Protein AF-A0A537F5F0-F1 (afdb_monomer)

Solvent-accessible surface area (backbone atoms only — not comparable to full-atom values): 8087 Å² total; per-residue (Å²): 142,82,88,78,88,81,81,90,76,96,72,82,90,78,76,81,85,74,81,82,77,83,74,87,77,72,52,46,70,48,74,43,67,54,66,33,85,48,94,56,65,50,73,51,33,42,28,33,36,40,37,41,34,27,36,72,83,69,46,74,57,54,81,53,58,65,42,75,32,76,94,65,44,58,64,51,75,40,47,52,77,34,70,44,85,76,48,76,45,64,78,49,59,81,90,65,71,38,52,30,40,39,40,38,38,34,37,41,69,51,83,90,51,72,70,48,72,51,73,50,76,49,79,44,72,78,85,129

Mean predicted aligned error: 11.78 Å

Nearest PDB structures (foldseek):
  3isy-assembly1_A  TM=7.258E-01  e=5.539E-04  Bacillus subtilis
  5jpm-assembly1_B  TM=4.763E-01  e=3.309E-01  Homo sapiens
  6k73-assembly2_B  TM=4.232E-01  e=3.309E-01  Escherichia coli
  6fqa-assembly1_A  TM=3.881E-01  e=1.488E-01  Acinetobacter baumannii
  7e2d-assembly1_K  TM=2.679E-01  e=3.836E+00  Saccharomyces cerevisiae S288C

Sequence (128 aa):
MQIPYANHDPANFSEGFEPAGDGARTDLRVTLYLVNKLDHAFDTCVGSRDVVFKGPFGTREGLGMFIDYNPYPHCGNIQPGSERLEAVLDQWRPLLPGVYNIQVSMTTVDPSFPVFRGNATVLVVPLA

Structure (mmCIF, N/CA/C/O backbone):
data_AF-A0A537F5F0-F1
#
_entry.id   AF-A0A537F5F0-F1
#
loop_
_atom_site.group_PDB
_atom_site.id
_atom_site.type_symbol
_atom_site.label_atom_id
_atom_site.label_alt_id
_atom_site.label_comp_id
_atom_site.label_asym_id
_atom_site.label_entity_id
_atom_site.label_seq_id
_atom_site.pdbx_PDB_ins_code
_atom_site.Cartn_x
_atom_site.Cartn_y
_atom_site.Cartn_z
_atom_site.occupancy
_atom_site.B_iso_or_equiv
_atom_site.auth_seq_id
_atom_site.auth_comp_id
_atom_site.auth_asym_id
_atom_site.auth_atom_id
_atom_site.pdbx_PDB_model_num
ATOM 1 N N . MET A 1 1 ? 37.581 -39.340 1.752 1.00 41.34 1 MET A N 1
ATOM 2 C CA . MET A 1 1 ? 36.801 -38.625 2.783 1.00 41.34 1 MET A CA 1
ATOM 3 C C . MET A 1 1 ? 35.958 -37.606 2.041 1.00 41.34 1 MET A C 1
ATOM 5 O O . MET A 1 1 ? 36.507 -36.672 1.479 1.00 41.34 1 MET A O 1
ATOM 9 N N . GLN A 1 2 ? 34.679 -37.919 1.871 1.00 29.91 2 GLN A N 1
ATOM 10 C CA . GLN A 1 2 ? 33.787 -37.322 0.880 1.00 29.91 2 GLN A CA 1
ATOM 11 C C . GLN A 1 2 ? 32.420 -37.243 1.561 1.00 29.91 2 GLN A C 1
ATOM 13 O O . 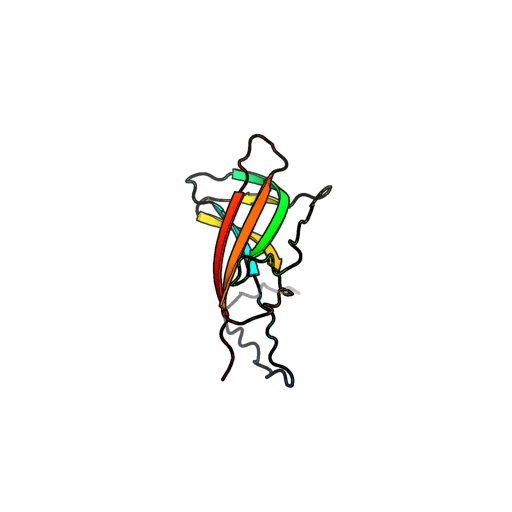GLN A 1 2 ? 31.887 -38.278 1.953 1.00 29.91 2 GLN A O 1
ATOM 18 N N . ILE A 1 3 ? 31.922 -36.032 1.800 1.00 36.16 3 ILE A N 1
ATOM 19 C CA . ILE A 1 3 ? 30.584 -35.804 2.354 1.00 36.16 3 ILE A CA 1
ATOM 20 C C . ILE A 1 3 ? 29.659 -35.558 1.154 1.00 36.16 3 ILE A C 1
ATOM 22 O O . ILE A 1 3 ? 29.912 -34.612 0.406 1.00 36.16 3 ILE A O 1
ATOM 26 N N . PRO A 1 4 ? 28.650 -36.412 0.911 1.00 35.94 4 PRO A N 1
ATOM 27 C CA . PRO A 1 4 ? 27.691 -36.219 -0.166 1.00 35.94 4 PRO A CA 1
ATOM 28 C C . PRO A 1 4 ? 26.523 -35.315 0.257 1.00 35.94 4 PRO A C 1
ATOM 30 O O . PRO A 1 4 ? 26.172 -35.215 1.431 1.00 35.94 4 PRO A O 1
ATOM 33 N N . TYR A 1 5 ? 25.939 -34.673 -0.754 1.00 33.31 5 TYR A N 1
ATOM 34 C CA . TYR A 1 5 ? 24.733 -33.849 -0.725 1.00 33.31 5 TYR A CA 1
ATOM 35 C C . TYR A 1 5 ? 23.558 -34.541 -0.016 1.00 33.31 5 TYR A C 1
ATOM 37 O O . TYR A 1 5 ? 23.247 -35.693 -0.316 1.00 33.31 5 TYR A O 1
ATOM 45 N N . ALA A 1 6 ? 22.868 -33.811 0.865 1.00 37.03 6 ALA A N 1
ATOM 46 C CA . ALA A 1 6 ? 21.588 -34.225 1.428 1.00 37.03 6 ALA A CA 1
ATOM 47 C C . ALA A 1 6 ? 20.435 -33.560 0.662 1.00 37.03 6 ALA A C 1
ATOM 49 O O . ALA A 1 6 ? 20.366 -32.338 0.540 1.00 37.03 6 ALA A O 1
ATOM 50 N N . ASN A 1 7 ? 19.558 -34.416 0.142 1.00 34.66 7 ASN A N 1
ATOM 51 C CA . ASN A 1 7 ? 18.271 -34.102 -0.459 1.00 34.66 7 ASN A CA 1
ATOM 52 C C . ASN A 1 7 ? 17.372 -33.331 0.519 1.00 34.66 7 ASN A C 1
ATOM 54 O O . ASN A 1 7 ? 17.239 -33.717 1.679 1.00 34.66 7 ASN A O 1
ATOM 58 N N . HIS A 1 8 ? 16.708 -32.286 0.024 1.00 33.31 8 HIS A N 1
ATOM 59 C CA . HIS A 1 8 ? 15.556 -31.689 0.691 1.00 33.31 8 HIS A CA 1
ATOM 60 C C . HIS A 1 8 ? 14.327 -32.576 0.460 1.00 33.31 8 HIS A C 1
ATOM 62 O O . HIS A 1 8 ? 13.810 -32.628 -0.654 1.00 33.31 8 HIS A O 1
ATOM 68 N N . ASP A 1 9 ? 13.866 -33.245 1.516 1.00 33.44 9 ASP A N 1
ATOM 69 C CA . ASP A 1 9 ? 12.500 -33.766 1.616 1.00 33.44 9 ASP A CA 1
ATOM 70 C C . ASP A 1 9 ? 11.602 -32.709 2.296 1.00 33.44 9 ASP A C 1
ATOM 72 O O . ASP A 1 9 ? 12.051 -32.043 3.238 1.00 33.44 9 ASP A O 1
ATOM 76 N N . PRO A 1 10 ? 10.343 -32.525 1.855 1.00 45.34 10 PRO A N 1
ATOM 77 C CA . PRO A 1 10 ? 9.423 -31.550 2.418 1.00 45.34 10 PRO A CA 1
ATOM 78 C C . PRO A 1 10 ? 8.661 -32.189 3.583 1.00 45.34 10 PRO A C 1
ATOM 80 O O . PRO A 1 10 ? 7.665 -32.882 3.386 1.00 45.34 10 PRO A O 1
ATOM 83 N N . ALA A 1 11 ? 9.111 -31.959 4.814 1.00 32.78 11 ALA A N 1
ATOM 84 C CA . ALA A 1 11 ? 8.387 -32.401 6.000 1.00 32.78 11 ALA A CA 1
ATOM 85 C C . ALA A 1 11 ? 8.268 -31.274 7.031 1.00 32.78 11 ALA A C 1
ATOM 87 O O . ALA A 1 11 ? 9.263 -30.794 7.562 1.00 32.78 11 ALA A O 1
ATOM 88 N N . ASN A 1 12 ? 7.014 -30.915 7.319 1.00 30.84 12 ASN A N 1
ATOM 89 C CA . ASN A 1 12 ? 6.529 -30.388 8.594 1.00 30.84 12 ASN A CA 1
ATOM 90 C C . ASN A 1 12 ? 7.307 -29.224 9.227 1.00 30.84 12 ASN A C 1
ATOM 92 O O . ASN A 1 12 ? 8.057 -29.407 10.182 1.00 30.84 12 ASN A O 1
ATOM 96 N N . PHE A 1 13 ? 6.964 -27.998 8.826 1.00 32.50 13 PHE A N 1
ATOM 97 C CA . PHE A 1 13 ? 6.995 -26.872 9.762 1.00 32.50 13 PHE A CA 1
ATOM 98 C C . PHE A 1 13 ? 5.707 -26.892 10.594 1.00 32.50 13 PHE A C 1
ATOM 100 O O . PHE A 1 13 ? 4.713 -26.247 10.271 1.00 32.50 13 PHE A O 1
ATOM 107 N N . SER A 1 14 ? 5.709 -27.695 11.655 1.00 39.69 14 SER A N 1
ATOM 108 C CA . SER A 1 14 ? 4.821 -27.501 12.800 1.00 39.69 14 SER A CA 1
ATOM 109 C C . SER A 1 14 ? 5.580 -26.658 13.821 1.00 39.69 14 SER A C 1
ATOM 111 O O . SER A 1 14 ? 6.232 -27.205 14.710 1.00 39.69 14 SER A O 1
ATOM 113 N N . GLU A 1 15 ? 5.553 -25.335 13.661 1.00 38.59 15 GLU A N 1
ATOM 114 C CA . GLU A 1 15 ? 6.020 -24.429 14.710 1.00 38.59 15 GLU A CA 1
ATOM 115 C C . GLU A 1 15 ? 4.913 -24.237 15.745 1.00 38.59 15 GLU A C 1
ATOM 117 O O . GLU A 1 15 ? 3.748 -23.996 15.421 1.00 38.59 15 GLU A O 1
ATOM 122 N N . GLY A 1 16 ? 5.297 -24.456 17.001 1.00 30.73 16 GLY A N 1
ATOM 123 C CA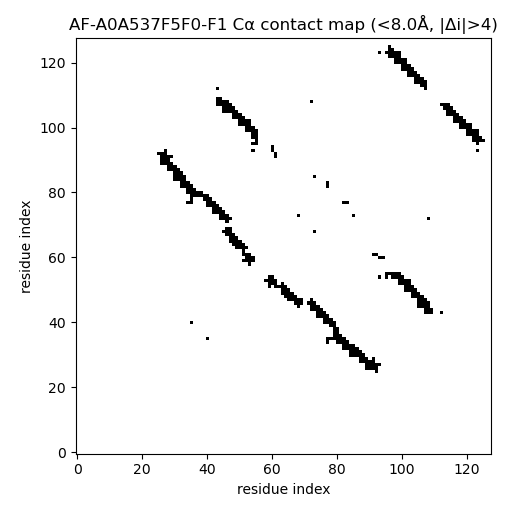 . GLY A 1 16 ? 4.417 -24.504 18.152 1.00 30.73 16 GLY A CA 1
ATOM 124 C C . GLY A 1 16 ? 3.660 -23.200 18.364 1.00 30.73 16 GLY A C 1
ATOM 125 O O . GLY A 1 16 ? 4.222 -22.109 18.365 1.00 30.73 16 GLY A O 1
ATOM 126 N N . PHE A 1 17 ? 2.362 -23.344 18.597 1.00 36.66 17 PHE A N 1
ATOM 127 C CA . PHE A 1 17 ? 1.534 -22.294 19.157 1.00 36.66 17 PHE A CA 1
ATOM 128 C C . PHE A 1 17 ? 1.822 -22.229 20.661 1.00 36.66 17 PHE A C 1
ATOM 130 O O . PHE A 1 17 ? 1.233 -22.971 21.447 1.00 36.66 17 PHE A O 1
ATOM 137 N N . GLU A 1 18 ? 2.761 -21.378 21.065 1.00 36.91 18 GLU A N 1
ATOM 138 C CA . GLU A 1 18 ? 2.823 -20.929 22.454 1.00 36.91 18 GLU A CA 1
ATOM 139 C C . GLU A 1 18 ? 1.689 -19.915 22.673 1.00 36.91 18 GLU A C 1
ATOM 141 O O . GLU A 1 18 ? 1.645 -18.889 21.986 1.00 36.91 18 GLU A O 1
ATOM 146 N N . PRO A 1 19 ? 0.738 -20.169 23.591 1.00 37.59 19 PRO A N 1
ATOM 147 C CA . PRO A 1 19 ? -0.278 -19.187 23.913 1.00 37.59 19 PRO A CA 1
ATOM 148 C C . PRO A 1 19 ? 0.396 -18.065 24.704 1.00 37.59 19 PRO A C 1
ATOM 150 O O . PRO A 1 19 ? 0.739 -18.229 25.875 1.00 37.59 19 PRO A O 1
ATOM 153 N N . ALA A 1 20 ? 0.607 -16.924 24.051 1.00 43.69 20 ALA A N 1
ATOM 154 C CA . ALA A 1 20 ? 1.045 -15.711 24.721 1.00 43.69 20 ALA A CA 1
ATOM 155 C C . ALA A 1 20 ? 0.008 -15.331 25.790 1.00 43.69 20 ALA A C 1
ATOM 157 O O . ALA A 1 20 ? -1.131 -14.975 25.481 1.00 43.69 20 ALA A O 1
ATO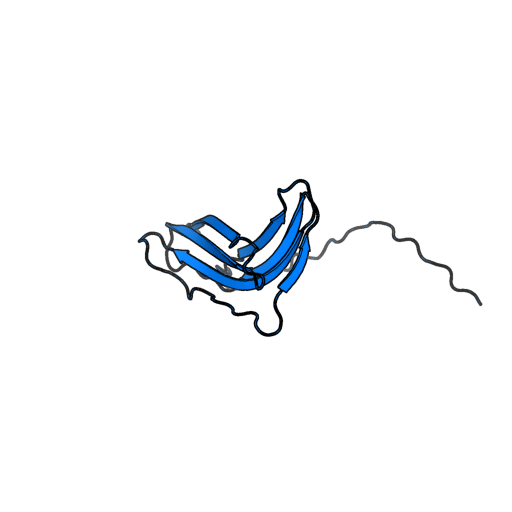M 158 N N . GLY A 1 21 ? 0.411 -15.459 27.052 1.00 34.84 21 GLY A N 1
ATOM 159 C CA . GLY A 1 21 ? -0.307 -14.911 28.188 1.00 34.84 21 GLY A CA 1
ATOM 160 C C . GLY A 1 21 ? -0.288 -13.381 28.175 1.00 34.84 21 GLY A C 1
ATOM 161 O O . GLY A 1 21 ? 0.697 -12.764 27.782 1.00 34.84 21 GLY A O 1
ATOM 162 N N . ASP A 1 22 ? -1.395 -12.828 28.665 1.00 37.81 22 ASP A N 1
ATOM 163 C CA . ASP A 1 22 ? -1.655 -11.440 29.059 1.00 37.81 22 ASP A CA 1
ATOM 164 C C . ASP A 1 22 ? -1.703 -10.344 27.973 1.00 37.81 22 ASP A C 1
ATOM 166 O O . ASP A 1 22 ? -0.699 -9.854 27.461 1.00 37.81 22 ASP A O 1
ATOM 170 N N . GLY A 1 23 ? -2.937 -9.889 27.713 1.00 37.53 23 GLY A N 1
ATOM 171 C CA . GLY A 1 23 ? -3.285 -8.727 26.895 1.00 37.53 23 GLY A CA 1
ATOM 172 C C . GLY A 1 23 ? -3.488 -9.070 25.423 1.00 37.53 23 GLY A C 1
ATOM 173 O O . GLY A 1 23 ? -2.530 -9.135 24.661 1.00 37.53 23 GLY A O 1
ATOM 174 N N . ALA A 1 24 ? -4.741 -9.252 24.993 1.00 44.78 24 ALA A N 1
ATOM 175 C CA . ALA A 1 24 ? -5.075 -9.389 23.577 1.00 44.78 24 ALA A CA 1
ATOM 176 C C . ALA A 1 24 ? -4.462 -8.215 22.794 1.00 44.78 24 ALA A C 1
ATOM 178 O O . ALA A 1 24 ? -4.927 -7.081 22.904 1.00 44.78 24 ALA A O 1
ATOM 179 N N . ARG A 1 25 ? -3.387 -8.474 22.038 1.00 50.38 25 ARG A N 1
ATOM 180 C CA . ARG A 1 25 ? -2.803 -7.494 21.120 1.00 50.38 25 ARG A CA 1
ATOM 181 C C . ARG A 1 25 ? -3.879 -7.123 20.103 1.00 50.38 25 ARG A C 1
ATOM 183 O O . ARG A 1 25 ? -4.131 -7.865 19.163 1.00 50.38 25 ARG A O 1
ATOM 190 N N . THR A 1 26 ? -4.500 -5.963 20.284 1.00 59.47 26 THR A N 1
ATOM 191 C CA . THR A 1 26 ? -5.400 -5.311 19.319 1.00 59.47 26 THR A CA 1
ATOM 192 C C . THR A 1 26 ? -4.615 -4.565 18.233 1.00 59.47 26 THR A C 1
ATOM 194 O O . THR A 1 26 ? -5.093 -3.586 17.661 1.00 59.47 26 THR A O 1
ATOM 197 N N . ASP A 1 27 ? -3.390 -5.015 17.959 1.00 69.88 27 ASP A N 1
ATOM 198 C CA . ASP A 1 27 ? -2.508 -4.440 16.955 1.00 69.88 27 ASP A CA 1
ATOM 199 C C . ASP A 1 27 ? -2.895 -5.007 15.589 1.00 69.88 27 ASP A C 1
ATOM 201 O O . ASP A 1 27 ? -2.818 -6.218 15.357 1.00 69.88 27 ASP A O 1
ATOM 205 N N . LEU A 1 28 ? -3.347 -4.141 14.679 1.00 77.06 28 LEU A N 1
ATOM 206 C CA . LEU A 1 28 ? -3.690 -4.560 13.329 1.00 77.06 28 LEU A CA 1
ATOM 207 C C . LEU A 1 28 ? -2.447 -4.493 12.442 1.00 77.06 28 LEU A C 1
ATOM 209 O O . LEU A 1 28 ? -1.852 -3.433 12.245 1.00 77.06 28 LEU A O 1
ATOM 213 N N . ARG A 1 29 ? -2.092 -5.639 11.859 1.00 84.75 29 ARG A N 1
ATOM 214 C CA . ARG A 1 29 ? -1.019 -5.740 10.872 1.00 84.75 29 ARG A CA 1
ATOM 215 C C . ARG A 1 29 ? -1.552 -5.436 9.474 1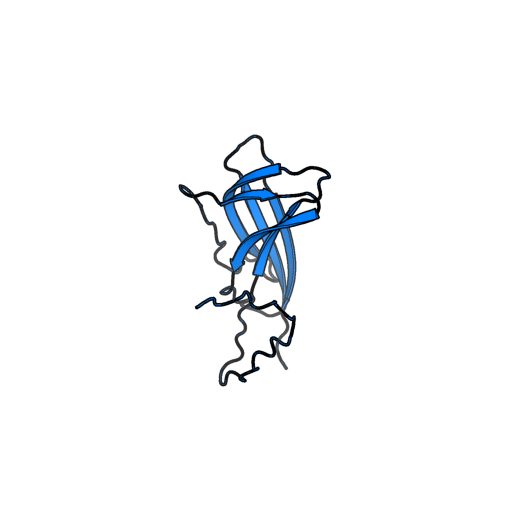.00 84.75 29 ARG A C 1
ATOM 217 O O . ARG A 1 29 ? -2.310 -6.224 8.913 1.00 84.75 29 ARG A O 1
ATOM 224 N N . VAL A 1 30 ? -1.104 -4.336 8.875 1.00 83.56 30 VAL A N 1
ATOM 225 C CA . VAL A 1 30 ? -1.323 -4.031 7.453 1.00 83.56 30 VAL A CA 1
ATOM 226 C C . VAL A 1 30 ? -0.077 -4.413 6.673 1.00 83.56 30 VAL A C 1
ATOM 228 O O . VAL A 1 30 ? 1.010 -3.921 6.958 1.00 83.56 30 VAL A O 1
ATOM 231 N N . THR A 1 31 ? -0.227 -5.264 5.663 1.00 89.38 31 THR A N 1
ATOM 232 C CA . THR A 1 31 ? 0.871 -5.590 4.746 1.00 89.38 31 THR A CA 1
ATOM 233 C C . THR A 1 31 ? 0.564 -5.014 3.374 1.00 89.38 31 THR A C 1
ATOM 235 O O . THR A 1 31 ? -0.544 -5.166 2.864 1.00 89.38 31 THR A O 1
ATOM 238 N N . LEU A 1 32 ? 1.531 -4.299 2.811 1.00 90.12 32 LEU A N 1
ATOM 239 C CA . LEU A 1 32 ? 1.391 -3.567 1.562 1.00 90.12 32 LEU A CA 1
ATOM 240 C C . LEU A 1 32 ? 2.200 -4.255 0.478 1.00 90.12 32 LEU A C 1
ATOM 242 O O . LEU A 1 32 ? 3.412 -4.405 0.617 1.00 90.12 32 LEU A O 1
ATOM 246 N N . TYR A 1 33 ? 1.524 -4.612 -0.606 1.00 92.00 33 TYR A N 1
ATOM 247 C CA . TYR A 1 33 ? 2.126 -5.220 -1.780 1.00 92.00 33 TYR A CA 1
ATOM 248 C C . TYR A 1 33 ? 1.866 -4.360 -3.011 1.00 92.00 33 TYR A C 1
ATOM 250 O O . TYR A 1 33 ? 0.751 -3.869 -3.216 1.00 92.00 33 TYR A O 1
ATOM 258 N N . LEU A 1 34 ? 2.886 -4.212 -3.850 1.00 92.19 34 LEU A N 1
ATOM 259 C CA . LEU A 1 34 ? 2.740 -3.723 -5.210 1.00 92.19 34 LEU A CA 1
ATOM 260 C C . LEU A 1 34 ? 2.544 -4.928 -6.133 1.00 92.19 34 LEU A C 1
ATOM 262 O O . LEU A 1 34 ? 3.451 -5.738 -6.304 1.00 92.19 34 LEU A O 1
ATOM 266 N N . VAL A 1 35 ? 1.346 -5.060 -6.700 1.00 91.94 35 VAL A N 1
ATOM 267 C CA . VAL A 1 35 ? 0.948 -6.219 -7.514 1.00 91.94 35 VAL A CA 1
ATOM 268 C C . VAL A 1 35 ? 0.991 -5.852 -8.993 1.00 91.94 35 VAL A C 1
ATOM 270 O O . VAL A 1 35 ? 0.305 -4.916 -9.416 1.00 91.94 35 VAL A O 1
ATOM 273 N N . ASN A 1 36 ? 1.747 -6.603 -9.796 1.00 92.94 36 ASN A N 1
ATOM 274 C CA . ASN A 1 36 ? 1.780 -6.410 -11.241 1.00 92.94 36 ASN A CA 1
ATOM 275 C C . ASN A 1 36 ? 0.636 -7.182 -11.916 1.00 92.94 36 ASN A C 1
ATOM 277 O O . ASN A 1 36 ? 0.673 -8.405 -12.045 1.00 92.94 36 ASN A O 1
ATOM 281 N N . LYS A 1 37 ? -0.378 -6.442 -12.373 1.00 92.31 37 LYS A N 1
ATOM 282 C C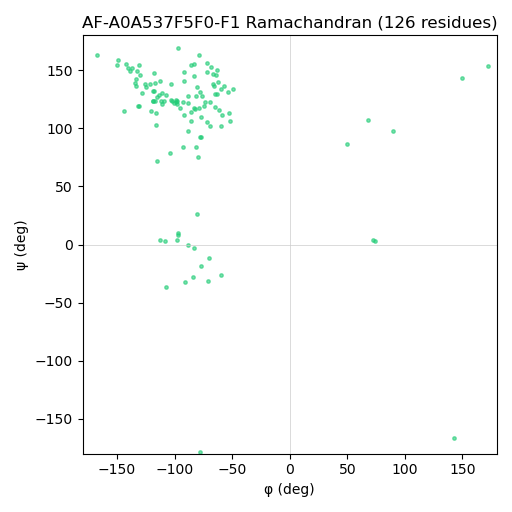A . LYS A 1 37 ? -1.511 -6.970 -13.154 1.00 92.31 37 LYS A CA 1
ATOM 283 C C . LYS A 1 37 ? -1.354 -6.784 -14.668 1.00 92.31 37 LYS A C 1
ATOM 285 O O . LYS A 1 37 ? -2.294 -7.071 -15.405 1.00 92.31 37 LYS A O 1
ATOM 290 N N . LEU A 1 38 ? -0.221 -6.252 -15.117 1.00 91.69 38 LEU A N 1
ATOM 291 C CA . LEU A 1 38 ? 0.109 -6.120 -16.530 1.00 91.69 38 LEU A CA 1
ATOM 292 C C . LEU A 1 38 ? 0.591 -7.468 -17.078 1.00 91.69 38 LEU A C 1
ATOM 294 O O . LEU A 1 38 ? 0.970 -8.373 -16.334 1.00 91.69 38 LEU A O 1
ATOM 298 N N . ASP A 1 39 ? 0.590 -7.579 -18.399 1.00 96.19 39 ASP A N 1
ATOM 299 C CA . ASP A 1 39 ? 1.080 -8.736 -19.152 1.00 96.19 39 ASP A CA 1
ATOM 300 C C . ASP A 1 39 ? 2.604 -8.729 -19.368 1.00 96.19 39 ASP A C 1
ATOM 302 O O . ASP A 1 39 ? 3.161 -9.682 -19.909 1.00 96.19 39 ASP A O 1
ATOM 306 N N . HIS A 1 40 ? 3.293 -7.681 -18.915 1.00 94.31 40 HIS A N 1
ATOM 307 C CA . HIS A 1 40 ? 4.739 -7.518 -19.021 1.00 94.31 40 HIS A CA 1
ATOM 308 C C . HIS A 1 40 ? 5.363 -7.115 -17.681 1.00 94.31 40 HIS A C 1
ATOM 310 O O . HIS A 1 40 ? 4.714 -6.546 -16.799 1.00 94.31 40 HIS A O 1
ATOM 316 N N . ALA A 1 41 ? 6.644 -7.448 -17.515 1.00 94.19 41 ALA A N 1
ATOM 317 C CA . ALA A 1 41 ? 7.410 -7.033 -16.351 1.00 94.19 41 ALA A CA 1
ATOM 318 C C . ALA A 1 41 ? 7.719 -5.535 -16.427 1.00 94.19 41 ALA A C 1
ATOM 320 O O . ALA A 1 41 ? 7.946 -4.997 -17.512 1.00 94.19 41 ALA A O 1
ATOM 321 N N . PHE A 1 42 ? 7.805 -4.882 -15.274 1.00 89.94 42 PHE A N 1
ATOM 322 C CA . PHE A 1 42 ? 8.328 -3.523 -15.179 1.00 89.94 42 PHE A CA 1
ATOM 323 C C . PHE A 1 42 ? 9.334 -3.426 -14.039 1.00 89.94 42 PHE A C 1
ATOM 325 O O . PHE A 1 42 ? 9.239 -4.147 -13.045 1.00 89.94 42 PHE A O 1
ATOM 332 N N . ASP A 1 43 ? 10.311 -2.543 -14.205 1.00 91.75 43 ASP A N 1
ATOM 333 C CA . ASP A 1 43 ? 11.271 -2.195 -13.165 1.00 91.75 43 ASP A CA 1
ATOM 334 C C . ASP A 1 43 ? 10.947 -0.797 -12.654 1.00 91.75 43 ASP A C 1
ATOM 336 O O . ASP A 1 43 ? 10.744 0.125 -13.442 1.00 91.75 43 ASP A O 1
ATOM 340 N N . THR A 1 44 ? 10.821 -0.652 -11.341 1.00 91.25 44 THR A N 1
ATOM 341 C CA . THR A 1 44 ? 10.486 0.631 -10.733 1.00 91.25 44 THR A CA 1
ATOM 342 C C . THR A 1 44 ? 11.093 0.741 -9.348 1.00 91.25 44 THR A C 1
ATOM 344 O O . THR A 1 44 ? 11.300 -0.263 -8.662 1.00 91.25 44 THR A O 1
ATOM 347 N N . CYS A 1 45 ? 11.323 1.978 -8.913 1.00 92.88 45 CYS A N 1
ATOM 348 C CA . CYS A 1 45 ? 11.711 2.269 -7.545 1.00 92.88 45 CYS A CA 1
ATOM 349 C C . CYS A 1 45 ? 10.679 3.163 -6.875 1.00 92.88 45 CYS A C 1
ATOM 351 O O . CYS A 1 45 ? 10.412 4.274 -7.342 1.00 92.88 45 CYS A O 1
ATOM 353 N N . VAL A 1 46 ? 10.139 2.701 -5.751 1.00 93.25 46 VAL A N 1
ATOM 354 C CA . VAL A 1 46 ? 9.267 3.505 -4.895 1.00 93.25 46 VAL A CA 1
ATOM 355 C C . VAL A 1 46 ? 10.137 4.444 -4.063 1.00 93.25 46 VAL A C 1
ATOM 357 O O . VAL A 1 46 ? 10.976 4.003 -3.278 1.00 93.25 46 VAL A O 1
ATOM 360 N N . GLY A 1 47 ? 9.949 5.747 -4.271 1.00 92.69 47 GLY A N 1
ATOM 361 C CA . GLY A 1 47 ? 10.679 6.808 -3.579 1.00 92.69 47 GLY A CA 1
ATOM 362 C C . GLY A 1 47 ? 9.986 7.276 -2.305 1.00 92.69 47 GLY A C 1
ATOM 363 O O . GLY A 1 47 ? 10.653 7.619 -1.339 1.00 92.69 47 GLY A O 1
ATOM 364 N N . SER A 1 48 ? 8.653 7.250 -2.264 1.00 92.56 48 SER A N 1
ATOM 365 C CA . SER A 1 48 ? 7.914 7.558 -1.039 1.00 92.56 48 SER A CA 1
ATOM 366 C C . SER A 1 48 ? 6.604 6.792 -0.956 1.00 92.56 48 SER A C 1
ATOM 368 O O . SER A 1 48 ? 6.049 6.355 -1.972 1.00 92.56 48 SER A O 1
ATOM 370 N N . ARG A 1 49 ? 6.090 6.655 0.264 1.00 91.25 49 ARG A N 1
ATOM 371 C CA . ARG A 1 49 ? 4.759 6.120 0.542 1.00 91.25 49 ARG A CA 1
ATOM 372 C C . ARG A 1 49 ? 4.055 6.997 1.562 1.00 91.25 49 ARG A C 1
ATOM 374 O O . ARG A 1 49 ? 4.647 7.331 2.576 1.00 91.25 49 ARG A O 1
ATOM 381 N N . ASP A 1 50 ? 2.767 7.241 1.357 1.00 89.56 50 ASP A N 1
ATOM 382 C CA . ASP A 1 50 ? 1.843 7.708 2.391 1.00 89.56 50 ASP A CA 1
ATOM 383 C C . ASP A 1 50 ? 0.751 6.658 2.631 1.00 89.56 50 ASP A C 1
ATOM 385 O O . ASP A 1 50 ? 0.240 6.038 1.691 1.00 89.56 50 ASP A O 1
ATOM 389 N N . VAL A 1 51 ? 0.408 6.445 3.899 1.00 88.88 51 VAL A N 1
ATOM 390 C CA . VAL A 1 51 ? -0.649 5.525 4.331 1.00 88.88 51 VAL A CA 1
ATOM 391 C C . VAL A 1 51 ? -1.539 6.261 5.303 1.00 88.88 51 VAL A C 1
ATOM 393 O O . VAL A 1 51 ? -1.084 6.692 6.355 1.00 88.88 51 VAL A O 1
ATOM 396 N N . VAL A 1 52 ? -2.814 6.393 4.968 1.00 88.25 52 VAL A N 1
ATOM 397 C CA . VAL A 1 52 ? -3.793 7.149 5.740 1.00 88.25 52 VAL A CA 1
ATOM 398 C C . VAL A 1 52 ? -4.872 6.208 6.248 1.00 88.25 52 VAL A C 1
ATOM 400 O O . VAL A 1 52 ? -5.564 5.561 5.466 1.00 88.25 52 VAL A O 1
ATOM 403 N N . PHE A 1 53 ? -5.056 6.196 7.563 1.00 86.81 53 PHE A N 1
ATOM 404 C CA . PHE A 1 53 ? -6.144 5.502 8.237 1.00 86.81 53 PHE A CA 1
ATOM 405 C C . PHE A 1 53 ? -7.260 6.504 8.547 1.00 86.81 53 PHE A C 1
ATOM 407 O O . PHE A 1 53 ? -7.031 7.518 9.212 1.00 86.81 53 PHE A O 1
ATOM 414 N N . LYS A 1 54 ? -8.463 6.256 8.031 1.00 87.31 54 LYS A N 1
ATOM 415 C CA . LYS A 1 54 ? -9.658 7.073 8.278 1.00 87.31 54 LYS A CA 1
ATOM 416 C C . LYS A 1 54 ? -10.639 6.282 9.123 1.00 87.31 54 LYS A C 1
ATOM 418 O O . LYS A 1 54 ? -11.055 5.203 8.701 1.00 87.31 54 LYS A O 1
ATOM 423 N N . GLY A 1 55 ? -10.977 6.822 10.288 1.00 86.25 55 GLY A N 1
ATOM 424 C CA . GLY A 1 55 ? -11.910 6.210 11.223 1.00 86.25 55 GLY A CA 1
ATOM 425 C C . GLY A 1 55 ? -13.382 6.384 10.840 1.00 86.25 55 GLY A C 1
ATOM 426 O O . GLY A 1 55 ? -13.696 7.018 9.824 1.00 86.25 55 GLY A O 1
ATOM 427 N N . PRO A 1 56 ? -14.295 5.868 11.681 1.00 83.31 56 PRO A N 1
ATOM 428 C CA . PRO A 1 56 ? -15.738 5.838 11.425 1.00 83.31 56 PRO A CA 1
ATOM 429 C C . PRO A 1 56 ? -16.368 7.222 11.226 1.00 83.31 56 PRO A C 1
ATOM 431 O O . PRO A 1 56 ? -17.370 7.358 10.529 1.00 83.31 56 PRO A O 1
ATOM 434 N N . PHE A 1 57 ? -15.763 8.262 11.804 1.00 82.75 57 PHE A N 1
ATOM 435 C CA . PHE A 1 57 ? -16.232 9.648 11.713 1.00 82.75 57 PHE A CA 1
ATOM 436 C C . PHE A 1 57 ? -15.510 10.460 10.629 1.00 82.75 57 PHE A C 1
ATOM 438 O O . PHE A 1 57 ? -15.633 11.682 10.577 1.00 82.75 57 PHE A O 1
ATOM 445 N N . GLY A 1 58 ? -14.717 9.803 9.774 1.00 69.38 58 GLY A N 1
ATOM 446 C CA . GLY A 1 58 ? -13.913 10.466 8.742 1.00 69.38 58 GLY A CA 1
ATOM 447 C C . GLY A 1 58 ? -12.685 11.208 9.282 1.00 69.38 58 GLY A C 1
ATOM 448 O O . GLY A 1 58 ? -11.948 11.820 8.507 1.00 69.38 58 GLY A O 1
ATOM 449 N N . THR A 1 59 ? -12.434 11.133 10.589 1.00 67.19 59 THR A N 1
ATOM 450 C CA . THR A 1 59 ? -11.222 11.621 11.248 1.00 67.19 59 THR A CA 1
ATOM 451 C C . THR A 1 59 ? -10.015 10.794 10.802 1.00 67.19 59 THR A C 1
ATOM 453 O O . THR A 1 59 ? -10.091 9.571 10.659 1.00 67.19 59 THR A O 1
ATOM 456 N N . ARG A 1 60 ? -8.880 11.458 10.542 1.00 66.62 60 ARG A N 1
ATOM 457 C CA . ARG A 1 60 ? -7.599 10.773 10.314 1.00 66.62 60 ARG A CA 1
ATOM 458 C C . ARG A 1 60 ? -7.169 10.162 11.649 1.00 66.62 60 ARG A C 1
ATOM 460 O O . ARG A 1 60 ? -6.717 10.881 12.534 1.00 66.62 60 ARG A O 1
ATOM 467 N N . GLU A 1 61 ? -7.361 8.857 11.798 1.00 61.09 61 GLU A N 1
ATOM 468 C CA . GLU A 1 61 ? -7.069 8.103 13.021 1.00 61.09 61 GLU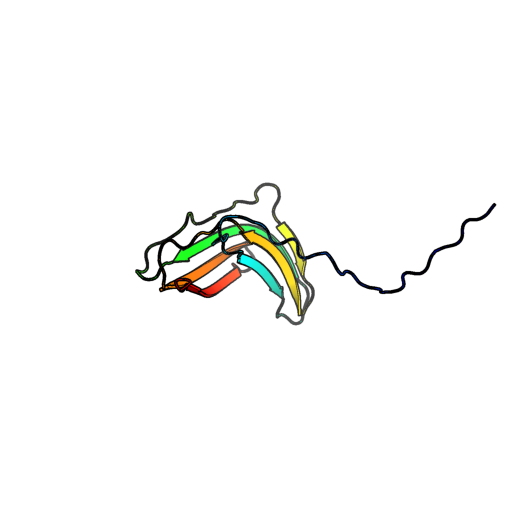 A CA 1
ATOM 469 C C . GLU A 1 61 ? -5.789 7.304 12.824 1.00 61.09 61 GLU A C 1
ATOM 471 O O . GLU A 1 61 ? -5.783 6.112 12.520 1.00 61.09 61 GLU A O 1
ATOM 476 N N . GLY A 1 62 ? -4.679 8.020 12.938 1.00 55.28 62 GLY A N 1
ATOM 477 C CA . GLY A 1 62 ? -3.344 7.471 12.794 1.00 55.28 62 GLY A CA 1
ATOM 478 C C . GLY A 1 62 ? -2.400 8.526 12.250 1.00 55.28 62 GLY A C 1
ATOM 479 O O . GLY A 1 62 ? -2.778 9.342 11.404 1.00 55.28 62 GLY A O 1
ATOM 480 N N . LEU A 1 63 ? -1.156 8.499 12.728 1.00 52.78 63 LEU A N 1
ATOM 481 C CA . LEU A 1 63 ? -0.054 9.120 12.009 1.00 52.78 63 LEU A CA 1
ATOM 482 C C . LEU A 1 63 ? -0.104 8.538 10.604 1.00 52.78 63 LEU A C 1
ATOM 484 O O . LEU A 1 63 ? 0.064 7.330 10.434 1.00 52.78 63 LEU A O 1
ATOM 488 N N . GLY A 1 64 ? -0.406 9.366 9.605 1.00 60.12 64 GLY A N 1
ATOM 489 C CA . GLY A 1 64 ? -0.154 8.902 8.261 1.00 60.12 64 GLY A CA 1
ATOM 490 C C . GLY A 1 64 ? 1.333 8.657 8.170 1.00 60.12 64 GLY A C 1
ATOM 491 O O . GLY A 1 64 ? 2.115 9.578 8.404 1.00 60.12 64 GLY A O 1
ATOM 492 N N . MET A 1 65 ? 1.710 7.400 7.971 1.00 73.50 65 MET A N 1
ATOM 493 C CA . MET A 1 65 ? 3.111 7.019 7.926 1.00 73.50 65 MET A CA 1
ATOM 494 C C . MET A 1 65 ? 3.620 7.375 6.544 1.00 73.50 65 MET A C 1
ATOM 496 O O . MET A 1 65 ? 3.764 6.510 5.677 1.00 73.50 65 MET A O 1
ATOM 500 N N . PHE A 1 66 ? 3.823 8.676 6.351 1.00 83.75 66 PHE A N 1
ATOM 501 C CA . PHE A 1 66 ? 4.641 9.155 5.267 1.00 83.75 66 PHE A CA 1
ATOM 502 C C . PHE A 1 66 ? 6.062 8.669 5.526 1.00 83.75 66 PHE A C 1
ATOM 504 O O . PHE A 1 66 ? 6.661 8.989 6.554 1.00 83.75 66 PHE A O 1
ATOM 511 N N . ILE A 1 67 ? 6.569 7.865 4.606 1.00 87.06 67 ILE A N 1
ATOM 512 C CA . ILE A 1 67 ? 7.959 7.443 4.581 1.00 87.06 67 ILE A CA 1
ATOM 513 C C . ILE A 1 67 ? 8.547 7.951 3.278 1.00 87.06 67 ILE A C 1
ATOM 515 O O . ILE A 1 67 ? 8.045 7.636 2.197 1.00 87.06 67 ILE A O 1
ATOM 519 N N . ASP A 1 68 ? 9.617 8.721 3.412 1.00 89.56 68 ASP A N 1
ATOM 520 C CA . ASP A 1 68 ? 10.531 9.021 2.323 1.00 89.56 68 ASP A CA 1
ATOM 521 C C . ASP A 1 68 ? 11.656 7.985 2.360 1.00 89.56 68 ASP A C 1
ATOM 523 O O . ASP A 1 68 ? 12.312 7.806 3.389 1.00 89.56 68 ASP A O 1
ATOM 527 N N . TYR A 1 69 ? 11.836 7.266 1.256 1.00 87.69 69 TYR A N 1
ATOM 528 C CA . TYR A 1 69 ? 12.874 6.252 1.121 1.00 87.69 69 TYR A CA 1
ATOM 529 C C . TYR A 1 69 ? 14.199 6.833 0.615 1.00 87.69 69 TYR A C 1
ATOM 531 O O . TYR A 1 69 ? 15.167 6.094 0.475 1.00 87.69 69 TYR A O 1
ATOM 539 N N . ASN A 1 70 ? 14.291 8.136 0.340 1.00 84.62 70 ASN A N 1
ATOM 540 C CA . ASN A 1 70 ? 15.531 8.774 -0.100 1.00 84.62 70 ASN A CA 1
ATOM 541 C C . ASN A 1 70 ? 16.625 8.677 0.993 1.00 84.62 70 ASN A C 1
ATOM 543 O O . ASN A 1 70 ? 16.356 9.020 2.148 1.00 84.62 70 ASN A O 1
ATOM 547 N N . PRO A 1 71 ? 17.860 8.223 0.679 1.00 87.06 71 PRO A N 1
ATOM 548 C CA . PRO A 1 71 ? 18.442 7.959 -0.649 1.00 87.06 71 PRO A CA 1
ATOM 549 C C . PRO A 1 71 ? 18.402 6.512 -1.141 1.00 87.06 71 PRO A C 1
ATOM 551 O O . PRO A 1 71 ? 18.985 6.210 -2.180 1.00 87.06 71 PRO A O 1
ATOM 554 N N . TYR A 1 72 ? 17.710 5.625 -0.437 1.00 91.62 72 TYR A N 1
ATOM 555 C CA . TYR A 1 72 ? 17.635 4.197 -0.735 1.00 91.62 72 TYR A CA 1
ATOM 556 C C . TYR A 1 72 ? 16.203 3.792 -1.123 1.00 91.62 72 TYR A C 1
ATOM 558 O O . TYR A 1 72 ? 15.512 3.138 -0.336 1.00 91.62 72 TYR A O 1
ATOM 566 N N . PRO A 1 73 ? 15.723 4.185 -2.319 1.00 92.56 73 PRO A N 1
ATOM 567 C CA . PRO A 1 73 ? 14.381 3.840 -2.758 1.00 92.56 73 PRO A CA 1
ATOM 568 C C . PRO A 1 73 ? 14.224 2.323 -2.896 1.00 92.56 73 PRO A C 1
ATOM 570 O O . PRO A 1 73 ? 15.170 1.597 -3.211 1.00 92.56 73 PRO A O 1
ATOM 573 N N . HIS A 1 74 ? 13.005 1.835 -2.690 1.00 92.19 74 HIS A N 1
ATOM 574 C CA . HIS A 1 74 ? 12.694 0.418 -2.844 1.00 92.19 74 HIS A CA 1
ATOM 575 C C . HIS A 1 74 ? 12.563 0.071 -4.330 1.00 92.19 74 HIS A C 1
ATOM 577 O O . HIS A 1 74 ? 11.497 0.234 -4.924 1.00 92.19 74 HIS A O 1
ATOM 583 N N . CYS A 1 75 ? 13.669 -0.369 -4.928 1.00 92.31 75 CYS A N 1
ATOM 584 C CA . CYS A 1 75 ? 13.761 -0.775 -6.328 1.00 92.31 75 CYS A CA 1
ATOM 585 C C . CYS A 1 75 ? 13.502 -2.267 -6.523 1.00 92.31 75 CYS A C 1
ATOM 587 O O . CYS A 1 75 ? 13.877 -3.093 -5.688 1.00 92.31 75 CYS A O 1
ATOM 589 N N . GLY A 1 76 ? 12.936 -2.625 -7.670 1.00 91.94 76 GLY A N 1
ATOM 590 C CA . GLY A 1 76 ? 12.911 -4.008 -8.107 1.00 91.94 76 GLY A CA 1
ATOM 591 C C . GLY A 1 7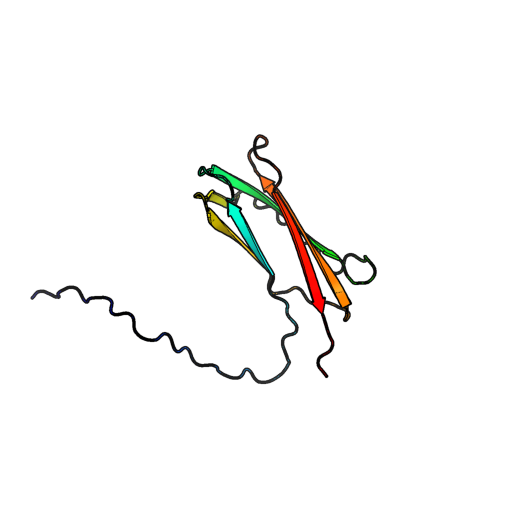6 ? 12.051 -4.233 -9.337 1.00 91.94 76 GLY A C 1
ATOM 592 O O . GLY A 1 76 ? 11.047 -3.554 -9.565 1.00 91.94 76 GLY A O 1
ATOM 593 N N . ASN A 1 77 ? 12.418 -5.274 -10.075 1.00 93.69 77 ASN A N 1
ATOM 594 C CA . ASN A 1 77 ? 11.630 -5.780 -11.178 1.00 93.69 77 ASN A CA 1
ATOM 595 C C . ASN A 1 77 ? 10.446 -6.615 -10.665 1.00 93.69 77 ASN A C 1
ATOM 597 O O . ASN A 1 77 ? 10.622 -7.501 -9.826 1.00 93.69 77 ASN A O 1
ATOM 601 N N . ILE A 1 78 ? 9.246 -6.343 -11.179 1.00 93.19 78 ILE A N 1
ATOM 602 C CA . ILE A 1 78 ? 8.017 -7.054 -10.813 1.00 93.19 78 ILE A CA 1
ATOM 603 C C . ILE A 1 78 ? 7.494 -7.787 -12.048 1.00 93.19 78 ILE A C 1
ATOM 605 O O . ILE A 1 78 ? 7.067 -7.172 -13.026 1.00 93.19 78 ILE A O 1
ATOM 609 N N . GLN A 1 79 ? 7.528 -9.117 -12.003 1.00 96.88 79 GLN A N 1
ATOM 610 C CA . GLN A 1 79 ? 7.084 -9.994 -13.089 1.00 96.88 79 GLN A CA 1
ATOM 611 C C . GLN A 1 79 ? 5.548 -9.995 -13.233 1.00 96.88 79 GLN A C 1
ATOM 613 O O . GLN A 1 79 ? 4.852 -9.726 -12.249 1.00 96.88 79 GLN A O 1
ATOM 618 N N . PRO A 1 80 ? 4.992 -10.318 -14.415 1.00 96.75 80 PRO A N 1
ATOM 619 C CA . PRO A 1 80 ? 3.546 -10.440 -14.609 1.00 96.75 80 PRO A CA 1
ATOM 620 C C . PRO A 1 80 ? 2.902 -11.393 -13.598 1.00 96.75 80 PRO A C 1
ATOM 622 O O . PRO A 1 80 ? 3.395 -12.500 -13.382 1.00 96.75 80 PRO A O 1
ATOM 625 N N . GLY A 1 81 ? 1.808 -10.966 -12.965 1.00 94.75 81 GLY A N 1
ATOM 626 C CA . GLY A 1 81 ? 1.087 -11.766 -11.971 1.00 94.75 81 GLY A CA 1
ATOM 627 C C . GLY A 1 81 ? 1.801 -11.931 -10.625 1.00 94.75 81 GLY A C 1
ATOM 628 O O . GLY A 1 81 ? 1.284 -12.635 -9.762 1.00 94.75 81 GLY A O 1
ATOM 629 N N . SER A 1 82 ? 2.960 -11.296 -10.428 1.00 95.19 82 SER A N 1
ATOM 630 C CA . SER A 1 82 ? 3.690 -11.322 -9.158 1.00 95.19 82 SER A CA 1
ATOM 631 C C . SER A 1 82 ? 3.408 -10.087 -8.300 1.00 95.19 82 SER A C 1
ATOM 633 O O . SER A 1 82 ? 2.829 -9.093 -8.751 1.00 95.19 82 SER A O 1
ATOM 635 N N . GLU A 1 83 ? 3.846 -10.152 -7.047 1.00 93.81 83 GLU A N 1
ATOM 636 C CA . GLU A 1 83 ? 3.746 -9.064 -6.086 1.00 93.81 83 GLU A CA 1
ATOM 637 C C . GLU A 1 83 ? 5.092 -8.795 -5.411 1.00 93.81 83 GLU A C 1
ATOM 639 O O . GLU A 1 83 ? 5.879 -9.711 -5.168 1.00 93.81 83 GLU A O 1
ATOM 644 N N . ARG A 1 84 ? 5.355 -7.523 -5.098 1.00 92.69 84 ARG A N 1
ATOM 645 C CA . ARG A 1 84 ? 6.519 -7.090 -4.321 1.00 92.69 84 ARG A CA 1
ATOM 646 C C . ARG A 1 84 ? 6.053 -6.489 -3.003 1.00 92.69 84 ARG A C 1
ATOM 648 O O . ARG A 1 84 ? 5.219 -5.588 -2.993 1.00 92.69 84 ARG A O 1
ATOM 655 N N . LEU A 1 85 ? 6.597 -6.979 -1.892 1.00 91.69 85 LEU A N 1
ATOM 656 C CA . LEU A 1 85 ? 6.350 -6.405 -0.571 1.00 91.69 85 LEU A CA 1
ATOM 657 C C . LEU A 1 85 ? 6.925 -4.983 -0.499 1.00 91.69 85 LEU A C 1
ATOM 659 O O . LEU A 1 85 ? 8.099 -4.772 -0.796 1.00 91.69 85 LEU A O 1
ATOM 663 N N . GLU A 1 86 ? 6.109 -4.029 -0.057 1.00 90.25 86 GLU A N 1
ATOM 664 C CA . GLU A 1 86 ? 6.499 -2.625 0.125 1.00 90.25 86 GLU A CA 1
ATOM 665 C C . GLU A 1 86 ? 6.638 -2.242 1.598 1.00 90.25 86 GLU A C 1
ATOM 667 O O . GLU A 1 86 ? 7.517 -1.459 1.960 1.00 90.25 86 GLU A O 1
ATOM 672 N N . ALA A 1 87 ? 5.777 -2.788 2.463 1.00 87.12 87 ALA A N 1
ATOM 673 C CA . ALA A 1 87 ? 5.947 -2.706 3.910 1.00 87.12 87 ALA A CA 1
ATOM 674 C C . ALA A 1 87 ? 5.033 -3.637 4.687 1.00 87.12 87 ALA A C 1
ATOM 676 O O . ALA A 1 87 ? 3.982 -4.072 4.220 1.00 87.12 87 ALA A O 1
ATOM 677 N N . VAL A 1 88 ? 5.421 -3.819 5.944 1.00 87.56 88 VAL A N 1
ATOM 678 C CA . VAL A 1 88 ? 4.578 -4.317 7.019 1.00 87.56 88 VAL A CA 1
ATOM 679 C C . VAL A 1 88 ? 4.399 -3.184 8.026 1.00 87.56 88 VAL A C 1
ATOM 681 O O . VAL A 1 88 ? 5.376 -2.572 8.448 1.00 87.56 88 VAL A O 1
ATOM 684 N N . LEU A 1 89 ? 3.154 -2.897 8.383 1.00 84.44 89 LEU A N 1
ATOM 685 C CA . LEU A 1 89 ? 2.764 -1.922 9.392 1.00 84.44 89 LEU A CA 1
ATOM 686 C C . LEU A 1 89 ? 2.071 -2.684 10.516 1.00 84.44 89 LEU A C 1
ATOM 688 O O . LEU A 1 89 ? 0.930 -3.108 10.359 1.00 84.44 89 LEU A O 1
ATOM 692 N N . ASP A 1 90 ? 2.764 -2.903 11.620 1.00 81.88 90 ASP A N 1
ATOM 693 C CA . ASP A 1 90 ? 2.329 -3.770 12.720 1.00 81.88 90 ASP A CA 1
ATOM 694 C C . ASP A 1 90 ? 1.928 -3.002 13.989 1.00 81.88 90 ASP A C 1
ATOM 696 O O . ASP A 1 90 ? 1.564 -3.613 14.986 1.00 81.88 90 ASP A O 1
ATOM 700 N N . GLN A 1 91 ? 1.956 -1.666 13.947 1.00 74.69 91 GLN A N 1
ATOM 701 C CA . GLN A 1 91 ? 1.729 -0.800 15.114 1.00 74.69 91 GLN A CA 1
ATOM 702 C C . GLN A 1 91 ? 0.438 0.027 15.045 1.00 74.69 91 GLN A C 1
ATOM 704 O O . GLN A 1 91 ? 0.197 0.862 15.919 1.00 74.69 91 GLN A O 1
ATOM 709 N N . TRP A 1 92 ? -0.398 -0.144 14.014 1.00 79.38 92 TRP A N 1
ATOM 710 C CA . TRP A 1 92 ? -1.641 0.623 13.934 1.00 79.38 92 TRP A CA 1
ATOM 711 C C . TRP A 1 92 ? -2.696 0.064 14.897 1.00 79.38 92 TRP A C 1
ATOM 713 O O . TRP A 1 92 ? -3.014 -1.126 14.876 1.00 79.38 92 TRP A O 1
ATOM 723 N N . ARG A 1 93 ? -3.255 0.955 15.724 1.00 79.38 93 ARG A N 1
ATOM 724 C CA . ARG A 1 93 ? -4.287 0.653 16.720 1.00 79.38 93 ARG A CA 1
ATOM 725 C C . ARG A 1 93 ? -5.544 1.473 16.424 1.00 79.38 93 ARG A C 1
ATOM 727 O O . ARG A 1 93 ? -5.477 2.702 16.525 1.00 79.38 93 ARG A O 1
ATOM 734 N N . PRO A 1 94 ? -6.677 0.844 16.067 1.00 78.81 94 PRO A N 1
ATOM 735 C CA . PRO A 1 94 ? -7.944 1.556 15.945 1.00 78.81 94 PRO A CA 1
ATOM 736 C C . PRO A 1 94 ? -8.393 2.062 17.323 1.00 78.81 94 PRO A C 1
ATOM 738 O O . PRO A 1 94 ? -8.294 1.346 18.318 1.00 78.81 94 PRO A O 1
ATOM 741 N N . LEU A 1 95 ? -8.873 3.306 17.388 1.00 79.56 95 LEU A N 1
ATOM 742 C CA . LEU A 1 95 ? -9.279 3.935 18.651 1.00 79.56 95 LEU A CA 1
ATOM 743 C C . LEU A 1 95 ? -10.710 3.574 19.057 1.00 79.56 95 LEU A C 1
ATOM 745 O O . LEU A 1 95 ? -11.031 3.586 20.244 1.00 79.56 95 LEU A O 1
ATOM 749 N N . LEU A 1 96 ? -11.572 3.284 18.082 1.00 84.38 96 LEU A N 1
ATOM 750 C CA . LEU A 1 96 ? -12.993 3.034 18.287 1.00 84.38 96 LEU A CA 1
ATOM 751 C C . LEU A 1 96 ? -13.449 1.839 17.439 1.00 84.38 96 LEU A C 1
ATOM 753 O O . LEU A 1 96 ? -12.890 1.580 16.378 1.00 84.38 96 LEU A O 1
ATOM 757 N N . PRO A 1 97 ? -14.486 1.101 17.857 1.00 85.69 97 PRO A N 1
ATOM 758 C CA . PRO A 1 97 ? -15.156 0.159 16.971 1.00 85.69 97 PRO A CA 1
ATOM 759 C C . PRO A 1 97 ? -15.829 0.883 15.799 1.00 85.69 97 PRO A C 1
ATOM 761 O O . PRO A 1 97 ? -16.366 1.981 15.952 1.00 85.69 97 PRO A O 1
ATOM 764 N N . GLY A 1 98 ? -15.849 0.245 14.632 1.00 87.94 98 GLY A N 1
ATOM 765 C CA . GLY A 1 98 ? -16.510 0.756 13.437 1.00 87.94 98 GLY A CA 1
ATOM 766 C C . GLY A 1 98 ? -15.747 0.458 12.151 1.00 87.94 98 GLY A C 1
ATOM 767 O O . GLY A 1 98 ? -14.845 -0.378 12.106 1.00 87.94 98 GLY A O 1
ATOM 768 N N . VAL A 1 99 ? -16.153 1.132 11.076 1.00 89.38 99 VAL A N 1
ATOM 769 C CA . VAL A 1 99 ? -15.552 0.968 9.750 1.00 89.38 99 VAL A CA 1
ATOM 770 C C . VAL A 1 99 ? -14.368 1.913 9.592 1.00 89.38 99 VAL A C 1
ATOM 772 O O . VAL A 1 99 ? -14.501 3.125 9.755 1.00 89.38 99 VAL A O 1
ATOM 775 N N . TYR A 1 100 ? -13.235 1.348 9.197 1.00 88.19 100 TYR A N 1
ATOM 776 C CA . TYR A 1 100 ? -12.013 2.064 8.874 1.00 88.19 100 TYR A CA 1
ATOM 777 C C . TYR A 1 100 ? -11.700 1.952 7.389 1.00 88.19 100 TYR A C 1
ATOM 779 O O . TYR A 1 100 ? -11.833 0.885 6.792 1.00 88.19 100 TYR A O 1
ATOM 787 N N . ASN A 1 101 ? -11.227 3.047 6.801 1.00 90.19 101 ASN A N 1
ATOM 788 C CA . ASN A 1 101 ? -10.700 3.062 5.443 1.00 90.19 101 ASN A CA 1
ATOM 789 C C . ASN A 1 101 ? -9.196 3.315 5.476 1.00 90.19 101 ASN A C 1
ATOM 791 O O . ASN A 1 101 ? -8.738 4.334 5.993 1.00 90.19 101 ASN A O 1
ATOM 795 N N . ILE A 1 102 ? -8.441 2.401 4.884 1.00 88.81 102 ILE A N 1
ATOM 796 C CA . ILE A 1 102 ? -7.000 2.499 4.693 1.00 88.81 102 ILE A CA 1
ATOM 797 C C . ILE A 1 102 ? -6.784 2.977 3.265 1.00 88.81 102 ILE A C 1
ATOM 799 O O . ILE A 1 102 ? -7.273 2.358 2.322 1.00 88.81 102 ILE A O 1
ATOM 803 N N . GLN A 1 103 ? -6.085 4.089 3.098 1.00 90.88 103 GLN A N 1
ATOM 804 C CA . GLN A 1 103 ? -5.717 4.637 1.797 1.00 90.88 103 GLN A CA 1
ATOM 805 C C . GLN A 1 103 ? -4.201 4.652 1.696 1.00 90.88 103 GLN A C 1
ATOM 807 O O . GLN A 1 103 ? -3.524 5.095 2.617 1.00 90.88 103 GLN A O 1
ATOM 812 N N . VAL A 1 104 ? -3.674 4.164 0.584 1.00 91.00 104 VAL A N 1
ATOM 813 C CA . VAL A 1 104 ? -2.238 4.064 0.337 1.00 91.00 104 VAL A CA 1
ATOM 814 C C . VAL A 1 104 ? -1.933 4.784 -0.960 1.00 91.00 104 VAL A C 1
ATOM 816 O O . VAL A 1 104 ? -2.634 4.601 -1.958 1.00 91.00 104 VAL A O 1
ATOM 819 N N . SER A 1 105 ? -0.868 5.571 -0.957 1.00 91.81 105 SER A N 1
ATOM 820 C CA . SER A 1 105 ? -0.282 6.138 -2.165 1.00 91.81 105 SER A CA 1
ATOM 821 C C . SER A 1 105 ? 1.225 5.963 -2.142 1.00 91.81 105 SER A C 1
ATOM 823 O O . SER A 1 105 ? 1.852 6.202 -1.114 1.00 91.81 105 SER A O 1
ATOM 825 N N . MET A 1 106 ? 1.803 5.573 -3.270 1.00 91.81 106 MET A N 1
ATOM 826 C CA . MET A 1 106 ? 3.242 5.407 -3.441 1.00 91.81 106 MET A CA 1
ATOM 827 C C . MET A 1 106 ? 3.691 6.170 -4.678 1.00 91.81 106 MET A C 1
ATOM 829 O O . MET A 1 106 ? 3.085 6.039 -5.744 1.00 91.81 106 MET A O 1
ATOM 833 N N . THR A 1 107 ? 4.741 6.969 -4.533 1.00 91.62 107 THR A N 1
ATOM 834 C CA . THR A 1 107 ? 5.350 7.698 -5.647 1.00 91.62 107 THR A CA 1
ATOM 835 C C . THR A 1 107 ? 6.634 7.009 -6.062 1.00 91.62 107 THR A C 1
ATOM 837 O O . THR A 1 107 ? 7.439 6.603 -5.220 1.00 91.62 107 THR A O 1
ATOM 840 N N . THR A 1 108 ? 6.848 6.906 -7.363 1.00 92.12 108 THR A N 1
ATOM 841 C CA . THR A 1 108 ? 8.088 6.395 -7.935 1.00 92.12 108 THR A CA 1
ATOM 842 C C . THR A 1 108 ? 9.144 7.490 -8.009 1.00 92.12 108 THR A C 1
ATOM 844 O O . THR A 1 108 ? 8.819 8.677 -8.032 1.00 92.12 108 THR A O 1
ATOM 847 N N . VAL A 1 109 ? 10.418 7.098 -8.022 1.00 90.81 109 VAL 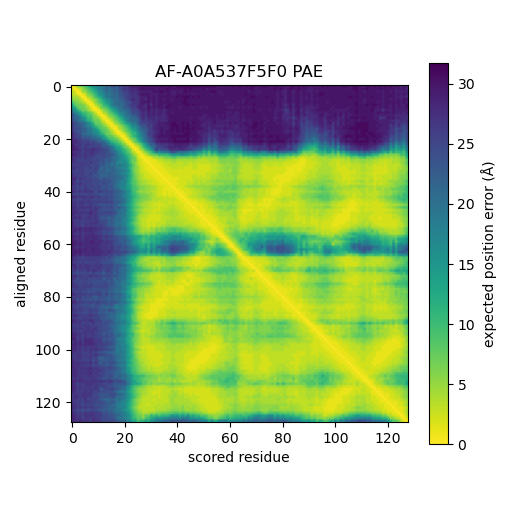A N 1
ATOM 848 C CA . VAL A 1 109 ? 11.525 8.039 -8.279 1.00 90.81 109 VAL A CA 1
ATOM 849 C C . VAL A 1 109 ? 11.551 8.493 -9.737 1.00 90.81 109 VAL A C 1
ATOM 851 O O . VAL A 1 109 ? 11.953 9.615 -10.028 1.00 90.81 109 VAL A O 1
ATOM 854 N N . ASP A 1 110 ? 11.117 7.620 -10.647 1.00 88.12 110 ASP A N 1
ATOM 855 C CA . ASP A 1 110 ? 10.968 7.933 -12.059 1.00 88.12 110 ASP A CA 1
ATOM 856 C C . ASP A 1 110 ? 9.612 8.627 -12.278 1.00 88.12 110 ASP A C 1
ATOM 858 O O . ASP A 1 110 ? 8.572 8.004 -12.031 1.00 88.12 110 ASP A O 1
ATOM 862 N N . PRO A 1 111 ? 9.594 9.893 -12.736 1.00 82.94 111 PRO A N 1
ATOM 863 C CA . PRO A 1 111 ? 8.361 10.641 -12.970 1.00 82.94 111 PRO A CA 1
ATOM 864 C C . PRO A 1 111 ? 7.555 10.133 -14.174 1.00 82.94 111 PRO A C 1
ATOM 866 O O . PRO A 1 111 ? 6.410 10.549 -14.349 1.00 82.94 111 PRO A O 1
ATOM 869 N N . SER A 1 112 ? 8.128 9.267 -15.016 1.00 84.81 112 SER A N 1
ATOM 870 C CA . SER A 1 112 ? 7.402 8.604 -16.104 1.00 84.81 112 SER A CA 1
ATOM 871 C C . SER A 1 112 ? 6.529 7.443 -15.613 1.00 84.81 112 SER A C 1
ATOM 873 O O . SER A 1 112 ? 5.589 7.049 -16.307 1.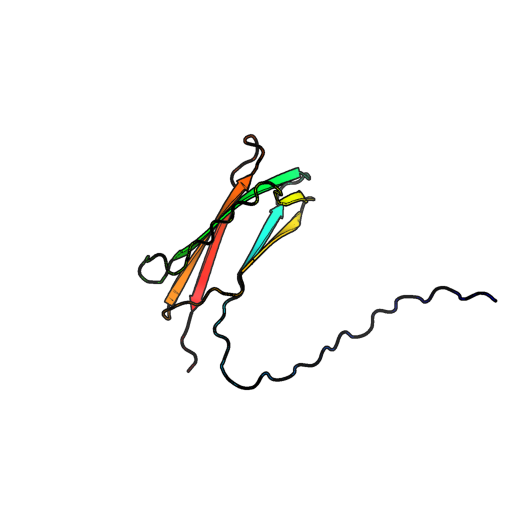00 84.81 112 SER A O 1
ATOM 875 N N . PHE A 1 113 ? 6.790 6.929 -14.404 1.00 83.62 113 PHE A N 1
ATOM 876 C CA . PHE A 1 113 ? 5.959 5.908 -13.781 1.00 83.62 113 PHE A CA 1
ATOM 877 C C . PHE A 1 113 ? 4.741 6.515 -13.066 1.00 83.62 113 PHE A C 1
ATOM 879 O O . PHE A 1 113 ? 4.814 7.604 -12.489 1.00 83.62 113 PHE A O 1
ATOM 886 N N . PRO A 1 114 ? 3.596 5.810 -13.079 1.00 79.75 114 PRO A N 1
ATOM 887 C CA . PRO A 1 114 ? 2.399 6.269 -12.396 1.00 79.75 114 PRO A CA 1
ATOM 888 C C . PRO A 1 114 ? 2.566 6.238 -10.873 1.00 79.75 114 PRO A C 1
ATOM 890 O O . PRO A 1 114 ? 3.257 5.396 -10.305 1.00 79.75 114 PRO A O 1
ATOM 893 N N . VAL A 1 115 ? 1.821 7.110 -10.195 1.00 87.75 115 VAL A N 1
ATOM 894 C CA . VAL A 1 115 ? 1.605 7.006 -8.748 1.00 87.75 115 VAL A CA 1
ATOM 895 C C . VAL A 1 115 ? 0.722 5.792 -8.473 1.00 87.75 115 VAL A C 1
ATOM 897 O O . VAL A 1 115 ? -0.414 5.725 -8.951 1.00 87.75 115 VAL A O 1
ATOM 900 N N . PHE A 1 116 ? 1.202 4.857 -7.658 1.00 89.81 116 PHE A N 1
ATOM 901 C CA . PHE A 1 116 ? 0.405 3.706 -7.245 1.00 89.81 116 PHE A CA 1
ATOM 902 C C . PHE A 1 116 ? -0.539 4.105 -6.118 1.00 89.81 116 PHE A C 1
ATOM 904 O O . PHE A 1 116 ? -0.147 4.794 -5.175 1.00 89.81 116 PHE A O 1
ATOM 911 N N . ARG A 1 117 ? -1.797 3.671 -6.202 1.00 91.00 117 ARG A N 1
ATOM 912 C CA . ARG A 1 117 ? -2.809 3.924 -5.174 1.00 91.00 117 ARG A CA 1
ATOM 913 C C . ARG A 1 117 ? -3.560 2.649 -4.846 1.00 91.00 117 ARG A C 1
ATOM 915 O O . ARG A 1 117 ? -3.871 1.864 -5.736 1.00 91.00 117 ARG A O 1
ATOM 922 N N . GLY A 1 118 ? -3.877 2.484 -3.572 1.00 89.81 118 GLY A N 1
ATOM 923 C CA . GLY A 1 118 ? -4.673 1.374 -3.072 1.00 89.81 118 GLY A CA 1
ATOM 924 C C . GLY A 1 118 ? -5.599 1.832 -1.960 1.00 89.81 118 GLY A C 1
ATOM 925 O O . GLY A 1 118 ? -5.341 2.827 -1.278 1.00 89.81 118 GLY A O 1
ATOM 926 N N . ASN A 1 119 ? -6.690 1.105 -1.776 1.00 91.69 119 ASN A N 1
ATOM 927 C CA . ASN A 1 119 ? -7.583 1.285 -0.649 1.00 91.69 119 ASN A CA 1
ATOM 928 C C . ASN A 1 119 ? -8.041 -0.067 -0.105 1.00 91.69 119 ASN A C 1
ATOM 930 O O . ASN A 1 119 ? -8.175 -1.039 -0.843 1.00 91.69 119 ASN A O 1
ATOM 934 N N . ALA A 1 120 ? -8.302 -0.105 1.193 1.00 90.19 120 ALA A N 1
ATOM 935 C CA . ALA A 1 120 ? -8.918 -1.236 1.862 1.00 90.19 120 ALA A CA 1
ATOM 936 C C . ALA A 1 120 ? -9.904 -0.723 2.912 1.00 90.19 120 ALA A C 1
ATOM 938 O O . ALA A 1 120 ? -9.720 0.361 3.470 1.00 90.19 120 ALA A O 1
ATOM 939 N N . THR A 1 121 ? -10.934 -1.510 3.194 1.00 91.12 121 THR A N 1
ATOM 940 C CA . THR A 1 121 ? -11.906 -1.222 4.248 1.00 91.12 121 THR A CA 1
ATOM 941 C C . THR A 1 121 ? -11.859 -2.349 5.265 1.00 91.12 121 THR A C 1
ATOM 943 O O . THR A 1 121 ? -11.879 -3.520 4.893 1.00 91.12 121 THR A O 1
ATOM 946 N N . VAL A 1 122 ? -11.783 -1.996 6.544 1.00 87.69 122 VAL A N 1
ATOM 947 C CA . VAL A 1 122 ? -11.722 -2.948 7.656 1.00 87.69 122 VAL A CA 1
ATOM 948 C C . VAL A 1 122 ? -12.833 -2.617 8.644 1.00 87.69 122 VAL A C 1
ATOM 950 O O . VAL A 1 122 ? -13.074 -1.448 8.938 1.00 87.69 122 VAL A O 1
ATOM 953 N N . LEU A 1 123 ? -13.509 -3.643 9.157 1.00 89.00 123 LEU A N 1
ATOM 954 C CA . LEU A 1 123 ? -14.480 -3.512 10.238 1.00 89.00 123 LEU A CA 1
ATOM 955 C C . LEU A 1 123 ? -13.820 -3.924 11.556 1.00 89.00 123 LEU A C 1
ATOM 957 O O . LEU A 1 123 ? -13.358 -5.055 11.691 1.00 89.00 123 LEU A O 1
ATOM 961 N N . VAL A 1 124 ? -13.807 -3.013 12.523 1.00 86.31 124 VAL A N 1
ATOM 962 C CA . VAL A 1 124 ? -13.345 -3.264 13.890 1.00 86.31 124 VAL A CA 1
ATOM 963 C C . VAL A 1 124 ? -14.570 -3.436 14.779 1.00 86.31 124 VAL A C 1
ATOM 965 O O . VAL A 1 124 ? -15.416 -2.545 14.845 1.00 86.31 124 VAL A O 1
ATOM 968 N N . VAL A 1 125 ? -14.668 -4.570 15.469 1.00 85.56 125 VAL A N 1
ATOM 969 C CA . VAL A 1 125 ? -15.761 -4.872 16.405 1.00 85.56 125 VAL A CA 1
ATOM 970 C C . VAL A 1 125 ? -15.208 -5.060 17.820 1.00 85.56 125 VAL A C 1
ATOM 972 O O . VAL A 1 125 ? -14.079 -5.533 17.959 1.00 85.56 125 VAL A O 1
ATOM 975 N N . PRO A 1 126 ? -15.961 -4.702 18.876 1.00 78.81 126 PRO A N 1
ATOM 976 C CA . PRO A 1 126 ? -15.580 -5.047 20.240 1.00 78.81 126 PRO A CA 1
ATOM 977 C C . PRO A 1 126 ? -15.550 -6.569 20.389 1.00 78.81 126 PRO A C 1
ATOM 979 O O . PRO A 1 126 ? -16.437 -7.258 19.882 1.00 78.81 126 PRO A O 1
ATOM 982 N N . LEU A 1 127 ? -14.552 -7.085 21.102 1.00 72.38 127 LEU A N 1
ATOM 983 C CA . LEU A 1 127 ? -14.591 -8.465 21.573 1.00 72.38 127 LEU A CA 1
ATOM 984 C C . LEU A 1 127 ? -15.594 -8.522 22.734 1.00 72.38 127 LEU A C 1
ATOM 986 O O . LEU A 1 127 ? -15.484 -7.727 23.669 1.00 72.38 127 LEU A O 1
ATOM 990 N N . ALA A 1 128 ? -16.607 -9.380 22.602 1.00 63.41 128 ALA A N 1
ATOM 991 C CA . ALA A 1 128 ? -17.647 -9.614 23.605 1.00 63.41 128 ALA A CA 1
ATOM 992 C C . ALA A 1 128 ? -17.171 -10.570 24.705 1.00 63.41 128 ALA A C 1
ATOM 994 O O . ALA A 1 128 ? -16.347 -11.459 24.387 1.00 63.41 128 ALA A O 1
#

Radius of gyration: 20.04 Å; Cα contacts (8 Å, |Δi|>4): 223; chains: 1; bounding box: 54×50×48 Å

Foldseek 3Di:
DDDDDDDDDDDDPPDDDDPDDDDDPLFDKDWDKDFAQDQAKDKFWFQWKWKFKADPVRDGQDDGPIDGCPPNTHIDIAGHGGIDTPDIDGHRHDPDFAKMKIKMWTDTPDPVDDIDIDMDIDGGDDDD

Secondary structure (DSSP, 8-state):
--PPPPP--------------SS----EEEEEEEE--SSS-EEEEEEEEEEEEE-TTS-B-S----EE-TTS-EEEEE-TT-EEEEEEEEEE--SSSEEEEEEEEEEESSTTSPPEEEEEEEEE----

pLDDT: mean 76.35, std 21.18, range [29.91, 96.88]